Protein AF-A0A7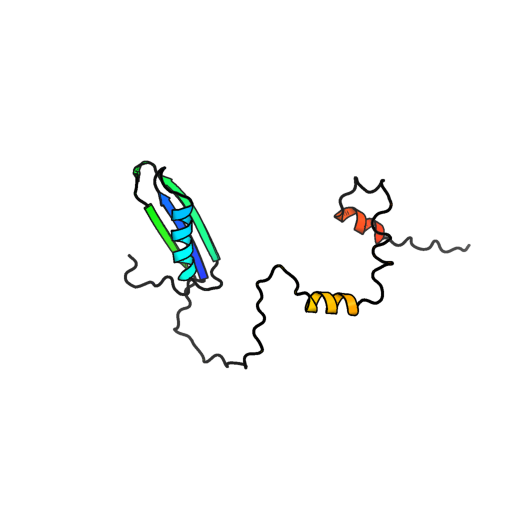C5G729-F1 (afdb_monomer_lite)

Foldseek 3Di:
DPPDDQQAQFQEKEKEKEAEPPDDPVNLVVVVVVSCVRHPVNHHYHYHYHYDNVRHGDMDMDMDTDDHDDPPDPDPDDDDDDDDDDPPDDPDDDPVNVVVVVVPDPDPPVVPVPPDPDPVCPPPDPVVVVVVVPPDPDDDDDDD

Secondary structure (DSSP, 8-state):
--SS--STT-SEEEEEEEE-TT--HHHHHHHHHHHHHTS-TT-EEEEEEEE-GGGTT-EEEEEEEE----STT-----PPP---------SS--HHHHHHHHHT-S--TTTSTTSS--GGGTTS-HHHHHHHHT----------

Sequence (144 aa):
LLEDCRIEGAQRILVNVTGGEDLSLTEFQEVVSIITANADANALIIAGNAMDPSMGDKIQVTVIATGFQTESNQAPRKTEPTEAVRHEDSEFIRYDDWKSMMDKSKKPAEFLSYRNFREDDLDVPTVIRDRKFNEKPSSEKKEA

Structure (mmCIF, N/CA/C/O backbone):
data_AF-A0A7C5G729-F1
#
_entry.id   AF-A0A7C5G729-F1
#
loop_
_atom_site.group_PDB
_atom_site.id
_atom_site.type_symbol
_atom_site.label_atom_id
_atom_site.label_alt_id
_atom_site.label_comp_id
_atom_site.label_asym_id
_atom_site.label_entity_id
_atom_site.label_seq_id
_atom_site.pdbx_PDB_ins_code
_atom_site.Cartn_x
_atom_site.Cartn_y
_atom_site.Cartn_z
_atom_site.occupancy
_atom_site.B_iso_or_equiv
_atom_site.auth_seq_id
_atom_site.auth_comp_id
_atom_site.auth_asym_id
_atom_site.auth_atom_id
_atom_site.pdbx_PDB_model_num
ATOM 1 N N . LEU A 1 1 ? -11.469 9.218 -12.115 1.00 60.09 1 LEU A N 1
ATOM 2 C CA . LEU A 1 1 ? -9.982 9.240 -12.091 1.00 60.09 1 LEU A CA 1
ATOM 3 C C . LEU A 1 1 ? -9.533 7.825 -11.750 1.00 60.09 1 LEU A C 1
ATOM 5 O O . LEU A 1 1 ? -9.910 7.374 -10.681 1.00 60.09 1 LEU A O 1
ATOM 9 N N . LEU A 1 2 ? -8.803 7.164 -12.663 1.00 53.25 2 LEU A N 1
ATOM 10 C CA . LEU A 1 2 ? -8.548 5.705 -12.773 1.00 53.25 2 LEU A CA 1
ATOM 11 C C . LEU A 1 2 ? -9.601 4.894 -13.551 1.00 53.25 2 LEU A C 1
ATOM 13 O O . LEU A 1 2 ? -9.982 3.815 -13.119 1.00 53.25 2 LEU A O 1
ATOM 17 N N . GLU A 1 3 ? -10.059 5.377 -14.707 1.00 49.44 3 GLU A N 1
ATOM 18 C CA . GLU A 1 3 ? -10.885 4.522 -15.581 1.00 49.44 3 GLU A CA 1
ATOM 19 C C . GLU A 1 3 ? -10.034 3.574 -16.450 1.00 49.44 3 GLU A C 1
ATOM 21 O O . GLU A 1 3 ? -10.500 2.481 -16.737 1.00 49.44 3 GLU A O 1
ATOM 26 N N . ASP A 1 4 ? -8.755 3.890 -16.734 1.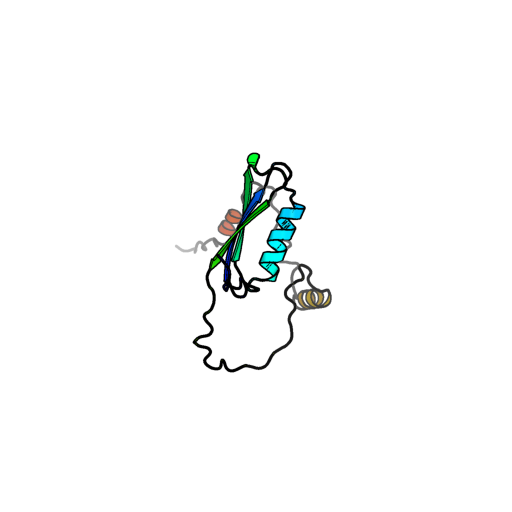00 52.78 4 ASP A N 1
ATOM 27 C CA . ASP A 1 4 ? -7.931 3.067 -17.649 1.00 52.78 4 ASP A CA 1
ATOM 28 C C . ASP A 1 4 ? -6.439 2.885 -17.270 1.00 52.78 4 ASP A C 1
ATOM 30 O O . ASP A 1 4 ? -5.659 2.375 -18.073 1.00 52.78 4 ASP A O 1
ATOM 34 N N . CYS A 1 5 ? -5.994 3.262 -16.062 1.00 55.22 5 CYS A N 1
ATOM 35 C CA . CYS A 1 5 ? -4.600 3.027 -15.640 1.00 55.22 5 CYS A CA 1
ATOM 36 C C . CYS A 1 5 ? -4.511 1.822 -14.698 1.00 55.22 5 CYS A C 1
ATOM 38 O O . CYS A 1 5 ? -4.802 1.933 -13.507 1.00 55.22 5 CYS A O 1
ATOM 40 N N . ARG A 1 6 ? -4.087 0.674 -15.233 1.00 71.19 6 ARG A N 1
ATOM 41 C CA . ARG A 1 6 ? -3.686 -0.494 -14.434 1.00 71.19 6 ARG A CA 1
ATOM 42 C C . ARG A 1 6 ? -2.474 -0.125 -13.572 1.00 71.19 6 ARG A C 1
ATOM 44 O O . ARG A 1 6 ? -1.597 0.593 -14.035 1.00 71.19 6 ARG A O 1
ATOM 51 N N . ILE A 1 7 ? -2.427 -0.605 -12.328 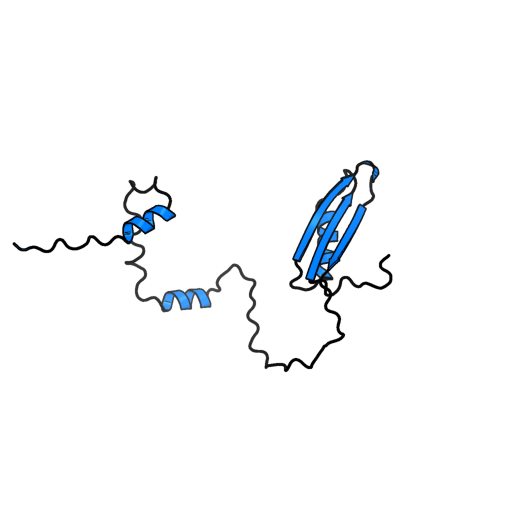1.00 77.62 7 ILE A N 1
ATOM 52 C CA . ILE A 1 7 ? -1.245 -0.478 -11.444 1.00 77.62 7 ILE A CA 1
ATOM 53 C C . ILE A 1 7 ? -0.144 -1.475 -11.867 1.00 77.62 7 ILE A C 1
ATOM 55 O O . ILE A 1 7 ? 1.035 -1.281 -11.565 1.00 77.62 7 ILE A O 1
ATOM 59 N N . GLU A 1 8 ? -0.539 -2.493 -12.632 1.00 82.38 8 GLU A N 1
ATOM 60 C CA . GLU A 1 8 ? 0.316 -3.507 -13.245 1.00 82.38 8 GLU A CA 1
ATOM 61 C C . GLU A 1 8 ? 1.497 -2.863 -13.996 1.00 82.38 8 GLU A C 1
ATOM 63 O O . GLU A 1 8 ? 1.321 -2.000 -14.858 1.00 82.38 8 GLU A O 1
ATOM 68 N N . GLY A 1 9 ? 2.721 -3.274 -13.651 1.00 79.31 9 GLY A N 1
ATOM 69 C CA . GLY A 1 9 ? 3.947 -2.809 -14.308 1.00 79.31 9 GLY A CA 1
ATOM 70 C C . GLY A 1 9 ? 4.505 -1.470 -13.810 1.00 79.31 9 GLY A C 1
ATOM 71 O O . GLY A 1 9 ? 5.480 -0.970 -14.375 1.00 79.31 9 GLY A O 1
ATOM 72 N N . ALA A 1 10 ? 3.940 -0.873 -12.756 1.00 89.06 10 ALA A N 1
ATOM 73 C CA . ALA A 1 10 ? 4.553 0.280 -12.103 1.00 89.06 10 ALA A CA 1
ATOM 74 C C . ALA A 1 10 ? 5.843 -0.127 -11.369 1.00 89.06 10 ALA A C 1
ATOM 76 O O . ALA A 1 10 ? 5.817 -0.937 -10.447 1.00 89.06 10 ALA A O 1
ATOM 77 N N . GLN A 1 11 ? 6.973 0.483 -11.735 1.00 90.69 11 GLN A N 1
ATOM 78 C CA . GLN A 1 11 ? 8.267 0.240 -11.080 1.00 90.69 11 GLN A CA 1
ATOM 79 C C . GLN A 1 11 ? 8.434 0.983 -9.750 1.00 90.69 11 GLN A C 1
ATOM 81 O O . GLN A 1 11 ? 9.304 0.640 -8.952 1.00 90.69 11 GLN A O 1
ATOM 86 N N . ARG A 1 12 ? 7.678 2.062 -9.528 1.00 93.50 12 ARG A N 1
ATOM 87 C CA . ARG A 1 12 ? 7.747 2.860 -8.299 1.00 93.50 12 ARG A CA 1
ATOM 88 C C . ARG A 1 12 ? 6.356 3.292 -7.882 1.00 93.50 12 ARG A C 1
ATOM 90 O O . ARG A 1 12 ? 5.660 3.943 -8.665 1.00 93.50 12 ARG A O 1
ATOM 97 N N . ILE A 1 13 ? 5.986 2.983 -6.648 1.00 94.50 13 ILE A N 1
ATOM 98 C CA . ILE A 1 13 ? 4.667 3.273 -6.095 1.00 94.50 13 ILE A CA 1
ATOM 99 C C . ILE A 1 13 ? 4.831 3.988 -4.753 1.00 94.50 13 ILE A C 1
ATOM 101 O O . ILE A 1 13 ? 5.567 3.533 -3.881 1.00 94.50 13 ILE A O 1
ATOM 105 N N . LEU A 1 14 ? 4.125 5.104 -4.583 1.00 95.81 14 LEU A N 1
ATOM 106 C CA . LEU A 1 14 ? 3.911 5.753 -3.294 1.00 95.81 14 LEU A CA 1
ATOM 107 C C . LEU A 1 14 ? 2.454 5.539 -2.885 1.00 95.81 14 LEU A C 1
ATOM 109 O O . LEU A 1 14 ? 1.537 5.910 -3.618 1.00 95.81 14 LEU A O 1
ATOM 113 N N . VAL A 1 15 ? 2.255 4.944 -1.717 1.00 95.56 15 VAL A N 1
ATOM 114 C CA . VAL A 1 15 ? 0.942 4.672 -1.133 1.00 95.56 15 VAL A CA 1
ATOM 115 C C . VAL A 1 15 ? 0.828 5.452 0.163 1.00 95.56 15 VAL A C 1
ATOM 117 O O . VAL A 1 15 ? 1.712 5.367 1.010 1.00 95.56 15 VAL A O 1
ATOM 120 N N . ASN A 1 16 ? -0.271 6.176 0.336 1.00 96.62 16 ASN A N 1
ATOM 121 C CA . ASN A 1 16 ? -0.648 6.749 1.618 1.00 96.62 16 ASN A CA 1
ATOM 122 C C . ASN A 1 16 ? -2.018 6.220 2.037 1.00 96.62 16 ASN A C 1
ATOM 124 O O . ASN A 1 16 ? -2.995 6.395 1.305 1.00 96.62 16 ASN A O 1
ATOM 128 N N . VAL A 1 17 ? -2.081 5.608 3.215 1.00 96.44 17 VAL A N 1
ATOM 129 C CA . VAL A 1 17 ? -3.321 5.129 3.828 1.00 96.44 17 VAL A CA 1
ATOM 130 C C . VAL A 1 17 ? -3.708 6.091 4.943 1.00 96.44 17 VAL A C 1
ATOM 132 O O . VAL A 1 17 ? -3.007 6.198 5.946 1.00 96.44 17 VAL A O 1
ATOM 135 N N . THR A 1 18 ? -4.816 6.799 4.765 1.00 96.44 18 THR A N 1
ATOM 136 C CA . THR A 1 18 ? -5.395 7.665 5.793 1.00 96.44 18 THR A CA 1
ATOM 137 C C . THR A 1 18 ? -6.606 6.974 6.403 1.00 96.44 18 THR A C 1
ATOM 139 O O . THR A 1 18 ? -7.456 6.469 5.670 1.00 96.44 18 THR A O 1
ATOM 142 N N . GLY A 1 19 ? -6.706 6.962 7.726 1.00 95.50 19 GLY A N 1
ATOM 143 C CA . GLY A 1 19 ? -7.882 6.457 8.431 1.00 95.50 19 GLY A CA 1
ATOM 144 C C . GLY A 1 19 ? -8.128 7.201 9.737 1.00 95.50 19 GLY A C 1
ATOM 145 O O . GLY A 1 19 ? -7.336 8.063 10.125 1.00 95.50 19 GLY A O 1
ATOM 146 N N . GLY A 1 20 ? -9.241 6.877 10.395 1.00 94.69 20 GLY A N 1
ATOM 147 C CA . GLY A 1 20 ? -9.551 7.363 11.738 1.00 94.69 20 GLY A CA 1
ATOM 148 C C . GLY A 1 20 ? -8.656 6.756 12.822 1.00 94.69 20 GLY A C 1
ATOM 149 O O . GLY A 1 20 ? -7.692 6.043 12.539 1.00 94.69 20 GLY A O 1
ATOM 150 N N . GLU A 1 21 ? -8.995 7.022 14.084 1.00 92.81 21 GLU A N 1
ATOM 151 C CA . GLU A 1 21 ? -8.285 6.457 15.247 1.00 92.81 21 GLU A CA 1
ATOM 152 C C . GLU A 1 21 ? -8.379 4.924 15.312 1.00 92.81 21 GLU A C 1
ATOM 154 O O . GLU A 1 21 ? -7.518 4.275 15.904 1.00 92.81 21 GLU A O 1
ATOM 159 N N . ASP A 1 22 ? -9.383 4.355 14.645 1.00 92.50 22 ASP A N 1
ATOM 160 C CA . ASP A 1 22 ? -9.655 2.922 14.604 1.00 92.50 22 ASP A CA 1
ATOM 161 C C . ASP A 1 22 ? -8.867 2.173 13.509 1.00 92.50 22 ASP A C 1
ATOM 163 O O . ASP A 1 22 ? -8.979 0.952 13.413 1.00 92.50 22 ASP A O 1
ATOM 167 N N . LEU A 1 23 ? -8.046 2.864 12.698 1.00 93.12 23 LEU A N 1
ATOM 168 C CA . LEU A 1 23 ? -7.245 2.224 11.647 1.00 93.12 23 LEU A CA 1
ATOM 169 C C . LEU A 1 23 ? -6.214 1.262 12.252 1.00 93.12 23 LEU A C 1
ATOM 171 O O . LEU A 1 23 ? -5.224 1.670 12.868 1.00 93.12 23 LEU A O 1
ATOM 175 N N . SER A 1 24 ? -6.406 -0.031 12.010 1.00 93.88 24 SER A N 1
ATOM 176 C CA . SER A 1 24 ? -5.529 -1.075 12.524 1.00 93.88 24 SER A CA 1
ATOM 177 C C . SER A 1 24 ? -4.320 -1.334 11.619 1.00 93.88 24 SER A C 1
ATOM 179 O O . SER A 1 24 ? -4.334 -1.123 10.403 1.00 93.88 24 SER A O 1
ATOM 181 N N . LEU A 1 25 ? -3.253 -1.879 12.214 1.00 94.00 25 LEU A N 1
ATOM 182 C CA . LEU A 1 25 ? -2.079 -2.325 11.458 1.00 94.00 25 LEU A CA 1
ATOM 183 C C . LEU A 1 25 ? -2.432 -3.437 10.457 1.00 94.00 25 LEU A C 1
ATOM 185 O O . LEU A 1 25 ? -1.838 -3.496 9.384 1.00 94.00 25 LEU A O 1
ATOM 189 N N . THR A 1 26 ? -3.390 -4.299 10.797 1.00 95.19 26 THR A N 1
ATOM 190 C CA . THR A 1 26 ? -3.829 -5.401 9.934 1.00 95.19 26 THR A CA 1
ATOM 191 C C . THR A 1 26 ? -4.465 -4.874 8.650 1.00 95.19 26 THR A C 1
ATOM 193 O O . THR A 1 26 ? -4.091 -5.311 7.566 1.00 95.19 26 THR A O 1
ATOM 196 N N . GLU A 1 27 ? -5.361 -3.891 8.751 1.00 92.75 27 GLU A N 1
ATOM 197 C CA . GLU A 1 27 ? -5.996 -3.265 7.581 1.00 92.75 27 GLU A CA 1
A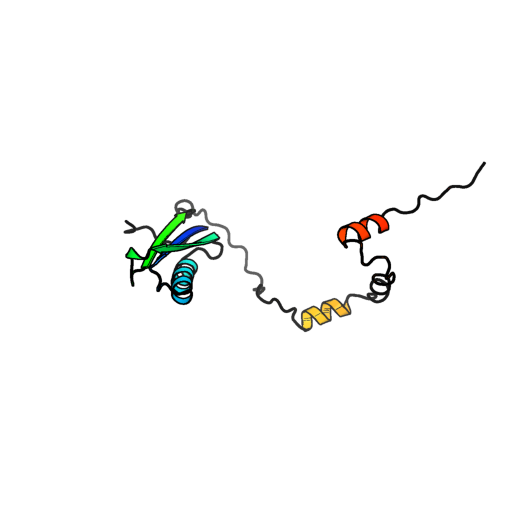TOM 198 C C . GLU A 1 27 ? -4.968 -2.526 6.722 1.00 92.75 27 GLU A C 1
ATOM 200 O O . GLU A 1 27 ? -4.966 -2.642 5.496 1.00 92.75 27 GLU A O 1
ATOM 205 N N . PHE A 1 28 ? -4.034 -1.814 7.359 1.00 95.19 28 PHE A N 1
ATOM 206 C CA . PHE A 1 28 ? -2.921 -1.185 6.654 1.00 95.19 28 PHE A CA 1
ATOM 207 C C . PHE A 1 28 ? -2.091 -2.212 5.864 1.00 95.19 28 PHE A C 1
ATOM 209 O O . PHE A 1 28 ? -1.784 -1.995 4.690 1.00 95.19 28 PHE A O 1
ATOM 216 N N . GLN A 1 29 ? -1.750 -3.344 6.486 1.00 95.44 29 GLN A N 1
ATOM 217 C CA . GLN A 1 29 ? -0.997 -4.424 5.846 1.00 95.44 29 GLN A CA 1
ATOM 218 C C . GLN A 1 29 ? -1.768 -5.065 4.690 1.00 95.44 29 GLN A C 1
ATOM 220 O O . GLN A 1 29 ? -1.163 -5.369 3.663 1.00 95.44 29 GLN A O 1
ATOM 225 N N . GLU A 1 30 ? -3.083 -5.235 4.820 1.00 94.81 30 GLU A N 1
ATOM 226 C CA . GLU A 1 30 ? -3.933 -5.777 3.760 1.00 94.81 30 GLU A CA 1
ATOM 227 C C . GLU A 1 30 ? -3.921 -4.872 2.521 1.00 94.81 30 GLU A C 1
ATOM 229 O O . GLU A 1 30 ? -3.647 -5.341 1.415 1.00 94.81 30 GLU A O 1
ATOM 234 N N . VAL A 1 31 ? -4.098 -3.559 2.705 1.00 93.75 31 VAL A N 1
ATOM 235 C CA . VAL A 1 31 ? -4.031 -2.577 1.609 1.00 93.75 31 VAL A CA 1
ATOM 236 C C . VAL A 1 31 ? -2.671 -2.621 0.909 1.00 93.75 31 VAL A C 1
ATOM 238 O O . VAL A 1 31 ? -2.601 -2.682 -0.321 1.00 93.75 31 VAL A O 1
ATOM 241 N N . VAL A 1 32 ? -1.578 -2.619 1.677 1.00 94.00 32 VAL A N 1
ATOM 242 C CA . VAL A 1 32 ? -0.218 -2.673 1.120 1.00 94.00 32 VAL A CA 1
ATOM 243 C C . VAL A 1 32 ? 0.026 -3.991 0.382 1.00 94.00 32 VAL A C 1
ATOM 245 O O . VAL A 1 32 ? 0.621 -3.983 -0.698 1.00 94.00 32 VAL A O 1
ATOM 248 N N . SER A 1 33 ? -0.459 -5.113 0.915 1.00 93.50 33 SER A N 1
ATOM 249 C CA . SER A 1 33 ? -0.315 -6.434 0.299 1.00 93.50 33 SER A CA 1
ATOM 250 C C . SER A 1 33 ? -1.034 -6.508 -1.047 1.00 93.50 33 SER A C 1
ATOM 252 O O . SER A 1 33 ? -0.440 -6.947 -2.032 1.00 93.50 33 SER A O 1
ATOM 254 N N . ILE A 1 34 ? -2.262 -5.988 -1.127 1.00 92.00 34 ILE A N 1
ATOM 255 C CA . ILE A 1 34 ? -3.035 -5.928 -2.373 1.00 92.00 34 ILE A CA 1
ATOM 256 C C . ILE A 1 34 ? -2.294 -5.103 -3.429 1.00 92.00 34 ILE A C 1
ATOM 258 O O . ILE A 1 34 ? -2.160 -5.544 -4.570 1.00 92.00 34 ILE A O 1
ATOM 262 N N . ILE A 1 35 ? -1.780 -3.924 -3.071 1.00 91.38 35 ILE A N 1
ATOM 263 C CA . ILE A 1 35 ? -1.046 -3.069 -4.017 1.00 91.38 35 ILE A CA 1
ATOM 264 C C . ILE A 1 35 ? 0.237 -3.761 -4.489 1.00 91.38 35 ILE A C 1
ATOM 266 O O . ILE A 1 35 ? 0.528 -3.756 -5.682 1.00 91.38 35 ILE A O 1
ATOM 270 N N . THR A 1 36 ? 0.963 -4.401 -3.572 1.00 91.06 36 THR A N 1
ATOM 271 C CA . THR A 1 36 ? 2.200 -5.132 -3.882 1.00 91.06 36 THR A CA 1
ATOM 272 C C . THR A 1 36 ? 1.943 -6.301 -4.829 1.00 91.06 36 THR A C 1
ATOM 274 O O . THR A 1 36 ? 2.690 -6.482 -5.783 1.00 91.06 36 THR A O 1
ATOM 277 N N . ALA A 1 37 ? 0.857 -7.053 -4.629 1.00 90.19 37 ALA A N 1
ATOM 278 C CA . ALA A 1 37 ? 0.502 -8.186 -5.484 1.00 90.19 37 ALA A CA 1
ATOM 279 C C . ALA A 1 37 ? 0.167 -7.781 -6.931 1.00 90.19 37 ALA A C 1
ATOM 281 O O . ALA A 1 37 ? 0.270 -8.605 -7.835 1.00 90.19 37 ALA A O 1
ATOM 282 N N . ASN A 1 38 ? -0.237 -6.526 -7.147 1.00 87.88 38 ASN A N 1
ATOM 283 C CA . ASN A 1 38 ? -0.568 -5.980 -8.464 1.00 87.88 38 ASN A CA 1
ATOM 284 C C . ASN A 1 38 ? 0.577 -5.154 -9.082 1.00 87.88 38 ASN A C 1
ATOM 286 O O . ASN A 1 38 ? 0.437 -4.673 -10.204 1.00 87.88 38 ASN A O 1
ATOM 290 N N . ALA A 1 39 ? 1.683 -4.946 -8.364 1.00 88.88 39 ALA A N 1
ATOM 291 C CA . ALA A 1 39 ? 2.843 -4.199 -8.840 1.00 88.88 39 ALA A CA 1
ATOM 292 C C . ALA A 1 39 ? 3.830 -5.098 -9.613 1.00 88.88 39 ALA A C 1
ATOM 294 O O . ALA A 1 39 ? 3.669 -6.315 -9.684 1.00 88.88 39 ALA A O 1
ATOM 295 N N . ASP A 1 40 ? 4.872 -4.499 -10.200 1.00 89.31 40 ASP A N 1
ATOM 296 C CA . ASP A 1 40 ? 6.010 -5.269 -10.723 1.00 89.31 40 ASP A CA 1
ATOM 297 C C . ASP A 1 40 ? 6.748 -5.994 -9.580 1.00 89.31 40 ASP A C 1
ATOM 299 O O . ASP A 1 40 ? 6.872 -5.457 -8.478 1.00 89.31 40 ASP A O 1
ATOM 303 N N . ALA A 1 41 ? 7.285 -7.191 -9.841 1.00 87.62 41 ALA A N 1
ATOM 304 C CA . ALA A 1 41 ? 7.997 -7.988 -8.835 1.00 87.62 41 ALA A CA 1
ATOM 305 C C . ALA A 1 41 ? 9.214 -7.264 -8.224 1.00 87.62 41 ALA A C 1
ATOM 307 O O . ALA A 1 41 ? 9.611 -7.565 -7.103 1.00 87.62 41 ALA A O 1
ATOM 308 N N . ASN A 1 42 ? 9.795 -6.302 -8.948 1.00 88.62 42 ASN A N 1
ATOM 309 C CA . ASN A 1 42 ? 10.913 -5.476 -8.495 1.00 88.62 42 ASN A CA 1
ATOM 310 C C . ASN A 1 42 ? 10.494 -4.017 -8.250 1.00 88.62 42 ASN A C 1
ATOM 312 O O . ASN A 1 42 ? 11.337 -3.114 -8.287 1.00 88.62 42 ASN A O 1
ATOM 316 N N . ALA A 1 43 ? 9.201 -3.753 -8.045 1.00 91.00 43 ALA A N 1
ATOM 317 C CA . ALA A 1 43 ? 8.715 -2.410 -7.779 1.00 91.00 43 ALA A CA 1
ATOM 318 C C . ALA A 1 43 ? 9.219 -1.891 -6.424 1.00 91.00 43 ALA A C 1
ATOM 320 O O . ALA A 1 43 ? 9.135 -2.564 -5.398 1.00 91.00 43 ALA A O 1
ATOM 321 N N . LEU A 1 44 ? 9.679 -0.640 -6.399 1.00 93.19 44 LEU A N 1
ATOM 322 C CA . LEU A 1 44 ? 9.934 0.076 -5.154 1.00 93.19 44 LEU A CA 1
ATOM 323 C C . LEU A 1 44 ? 8.618 0.651 -4.632 1.00 93.19 44 LEU A C 1
ATOM 325 O O . LEU A 1 44 ? 8.059 1.571 -5.233 1.00 93.19 44 LEU A O 1
ATOM 329 N N . ILE A 1 45 ? 8.157 0.143 -3.493 1.00 94.19 45 ILE A N 1
ATOM 330 C CA . ILE A 1 45 ? 6.917 0.584 -2.855 1.00 94.19 45 ILE A CA 1
ATOM 331 C C . ILE A 1 45 ? 7.255 1.339 -1.570 1.00 94.19 45 ILE A C 1
ATOM 333 O O . ILE A 1 45 ? 7.917 0.813 -0.679 1.00 94.19 45 ILE A O 1
ATOM 337 N N . ILE A 1 46 ? 6.786 2.581 -1.475 1.00 96.06 46 ILE A N 1
ATOM 338 C CA . ILE A 1 46 ? 6.872 3.406 -0.270 1.00 96.06 46 ILE A CA 1
ATOM 339 C C . ILE A 1 46 ? 5.464 3.505 0.309 1.00 96.06 46 ILE A C 1
ATOM 341 O O . ILE A 1 46 ? 4.581 4.086 -0.320 1.00 96.06 46 ILE A O 1
ATOM 345 N N . ALA A 1 47 ? 5.256 2.937 1.494 1.00 96.00 47 ALA A N 1
ATOM 346 C CA . ALA A 1 47 ? 3.975 2.969 2.190 1.00 96.00 47 ALA A CA 1
ATOM 347 C C . ALA A 1 47 ? 4.029 3.948 3.371 1.00 96.00 47 ALA A C 1
ATOM 349 O O . ALA A 1 47 ? 4.887 3.833 4.246 1.00 96.00 47 ALA A O 1
ATOM 350 N N . GLY A 1 48 ? 3.108 4.906 3.384 1.00 95.38 48 GLY A N 1
ATOM 351 C CA . GLY A 1 48 ? 2.880 5.854 4.468 1.00 95.38 48 GLY A CA 1
ATOM 352 C C . GLY A 1 48 ? 1.487 5.686 5.064 1.00 95.38 48 GLY A C 1
ATOM 353 O O . GLY A 1 48 ? 0.567 5.200 4.400 1.00 95.38 48 GLY A O 1
ATOM 354 N N . ASN A 1 49 ? 1.337 6.102 6.317 1.00 95.31 49 ASN A N 1
ATOM 355 C CA . ASN A 1 49 ? 0.042 6.220 6.968 1.00 95.31 49 ASN A CA 1
ATOM 356 C C . ASN A 1 49 ? -0.176 7.646 7.483 1.00 95.31 49 ASN A C 1
ATOM 358 O O . ASN A 1 49 ? 0.777 8.382 7.750 1.00 95.31 49 ASN A O 1
ATOM 362 N N . ALA A 1 50 ? -1.442 8.024 7.605 1.00 95.00 50 ALA A N 1
ATOM 363 C CA . ALA A 1 50 ? -1.874 9.263 8.225 1.00 95.00 50 ALA A CA 1
ATOM 364 C C . ALA A 1 50 ? -3.130 9.002 9.066 1.00 95.00 50 ALA A C 1
ATOM 366 O O . ALA A 1 50 ? -3.949 8.150 8.725 1.00 95.00 50 ALA A O 1
ATOM 367 N N . MET A 1 51 ? -3.284 9.748 10.157 1.00 93.88 51 MET A N 1
ATOM 368 C CA . MET A 1 51 ? -4.462 9.674 11.020 1.00 93.88 51 MET A CA 1
ATOM 369 C C . MET A 1 51 ? -5.284 10.948 10.868 1.00 93.88 51 MET A C 1
ATOM 371 O O . MET A 1 51 ? -4.762 12.050 11.038 1.00 93.88 51 MET A O 1
ATOM 375 N N . ASP A 1 52 ? -6.566 10.787 10.562 1.00 95.19 52 ASP A N 1
ATOM 376 C CA . ASP A 1 52 ? -7.549 11.862 10.507 1.00 95.19 52 ASP A CA 1
ATOM 377 C C . ASP A 1 52 ? -8.790 11.461 11.325 1.00 95.19 52 ASP A C 1
ATOM 379 O O . ASP A 1 52 ? -9.628 10.693 10.843 1.00 95.19 52 ASP A O 1
ATOM 383 N N . PRO A 1 53 ? -8.956 11.996 12.553 1.00 93.06 53 PRO A N 1
ATOM 384 C CA . PRO A 1 53 ? -10.096 11.684 13.416 1.00 93.06 53 PRO A CA 1
ATOM 385 C C . PRO A 1 53 ? -11.462 11.996 12.788 1.00 93.06 53 PRO A C 1
ATOM 387 O O . PRO A 1 53 ? -12.474 11.435 13.203 1.00 93.06 53 PRO A O 1
ATOM 390 N N . SER A 1 54 ? -11.526 12.876 11.780 1.00 95.06 54 SER A N 1
ATOM 391 C CA . SER A 1 54 ? -12.782 13.213 11.099 1.00 95.06 54 SER A CA 1
ATOM 392 C C . SER A 1 54 ? -13.293 12.101 10.177 1.00 95.06 54 SER A C 1
ATOM 394 O O . SER A 1 54 ? -14.458 12.122 9.768 1.00 95.06 54 SER A O 1
ATOM 396 N N . MET A 1 55 ? -12.449 11.113 9.867 1.00 91.75 55 MET A N 1
ATOM 397 C CA . MET A 1 55 ? -12.801 9.991 9.004 1.00 91.75 55 MET A CA 1
ATOM 398 C C . MET A 1 55 ? -13.670 8.936 9.695 1.00 91.75 55 MET A C 1
ATOM 400 O O . MET A 1 55 ? -14.420 8.248 8.996 1.00 91.75 55 MET A O 1
ATOM 404 N N . GLY A 1 56 ? -13.620 8.825 11.028 1.00 90.31 56 GLY A N 1
ATOM 405 C CA . GLY A 1 56 ? -14.260 7.727 11.764 1.00 90.31 56 GLY A CA 1
ATOM 406 C C . GLY A 1 56 ? -13.849 6.368 11.185 1.00 90.31 56 GLY A C 1
ATOM 407 O O . GLY A 1 56 ? -12.673 6.151 10.908 1.00 90.31 56 GLY A O 1
ATOM 408 N N . ASP A 1 57 ? -14.831 5.518 10.877 1.00 89.88 57 ASP A N 1
ATOM 409 C CA . ASP A 1 57 ? -14.630 4.171 10.307 1.00 89.88 57 ASP A CA 1
ATOM 410 C C . ASP A 1 57 ? -14.220 4.151 8.816 1.00 89.88 57 ASP A C 1
ATOM 412 O O . ASP A 1 57 ? -14.299 3.118 8.147 1.00 89.88 57 ASP A O 1
ATOM 416 N N . LYS A 1 58 ? -13.861 5.295 8.222 1.00 92.00 58 LYS A N 1
ATOM 417 C CA . LYS A 1 58 ? -13.504 5.379 6.798 1.00 92.00 58 LYS A CA 1
ATOM 418 C C . LYS A 1 58 ? -12.001 5.303 6.595 1.00 92.00 58 LYS A C 1
ATOM 420 O O . LYS A 1 58 ? -11.223 5.909 7.325 1.00 92.00 58 LYS A O 1
ATOM 425 N N . ILE A 1 59 ? -11.621 4.654 5.499 1.00 93.31 59 ILE A N 1
ATOM 426 C CA . ILE A 1 59 ? -10.240 4.568 5.030 1.00 93.31 59 ILE A CA 1
ATOM 427 C C . ILE A 1 59 ? -10.148 5.224 3.652 1.00 93.31 59 ILE A C 1
ATOM 429 O O . ILE A 1 59 ? -10.982 4.995 2.774 1.00 93.31 59 ILE A O 1
ATOM 433 N N . GLN A 1 60 ? -9.127 6.051 3.457 1.00 94.50 60 GLN A N 1
ATOM 434 C CA . GLN A 1 60 ? -8.79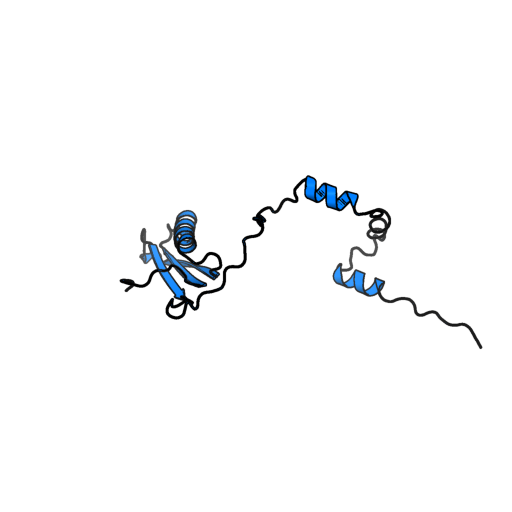1 6.688 2.194 1.00 94.50 60 GLN A CA 1
ATOM 435 C C . GLN A 1 60 ? -7.404 6.225 1.776 1.00 94.50 60 GLN A C 1
ATOM 437 O O . GLN A 1 60 ? -6.423 6.421 2.488 1.00 94.50 60 GLN A O 1
ATOM 442 N N . VAL A 1 61 ? -7.320 5.646 0.584 1.00 94.75 61 VAL A N 1
ATOM 443 C CA . VAL A 1 61 ? -6.059 5.180 0.015 1.00 94.75 61 VAL A CA 1
ATOM 444 C C . VAL A 1 61 ? -5.700 6.073 -1.162 1.00 94.75 61 VAL A C 1
ATOM 446 O O . VAL A 1 61 ? -6.454 6.182 -2.129 1.00 94.75 61 VAL A O 1
ATOM 449 N N . THR A 1 62 ? -4.537 6.708 -1.082 1.00 94.31 62 THR A N 1
ATOM 450 C CA . THR A 1 62 ? -3.962 7.498 -2.170 1.00 94.31 62 THR A CA 1
ATOM 451 C C . THR A 1 62 ? -2.793 6.727 -2.760 1.00 94.31 62 THR A C 1
ATOM 453 O O . THR A 1 62 ? -1.830 6.431 -2.054 1.00 94.31 62 THR A O 1
ATOM 456 N N . VAL A 1 63 ? -2.865 6.418 -4.055 1.00 92.69 63 VAL A N 1
ATOM 457 C CA . VAL A 1 63 ? -1.822 5.683 -4.781 1.00 92.69 63 VAL A CA 1
ATOM 458 C C . VAL A 1 63 ? -1.254 6.564 -5.885 1.00 92.69 63 VAL A C 1
ATOM 460 O O . VAL A 1 63 ? -1.988 7.078 -6.728 1.00 92.69 63 VAL A O 1
ATOM 463 N N . ILE A 1 64 ? 0.066 6.716 -5.894 1.00 92.50 64 ILE A N 1
ATOM 464 C CA . ILE A 1 64 ? 0.825 7.389 -6.945 1.00 92.50 64 ILE A CA 1
ATOM 465 C C . ILE A 1 64 ? 1.762 6.348 -7.551 1.00 92.50 64 ILE A C 1
ATOM 467 O O . ILE A 1 64 ? 2.754 5.961 -6.938 1.00 92.50 64 ILE A O 1
ATOM 471 N N . ALA A 1 65 ? 1.441 5.891 -8.758 1.00 91.06 65 ALA A N 1
ATOM 472 C CA . ALA A 1 65 ? 2.214 4.889 -9.482 1.00 91.06 65 ALA A CA 1
ATOM 473 C C . ALA A 1 65 ? 2.974 5.538 -10.647 1.00 91.06 65 ALA A C 1
ATOM 475 O O . ALA A 1 65 ? 2.421 6.343 -11.398 1.00 91.06 65 ALA A O 1
ATOM 476 N N . THR A 1 66 ? 4.258 5.208 -10.791 1.00 90.44 66 THR A N 1
ATOM 477 C CA . THR A 1 66 ? 5.131 5.735 -11.847 1.00 90.44 66 THR A CA 1
ATOM 478 C C . THR A 1 66 ? 6.042 4.646 -12.413 1.00 90.44 66 THR A C 1
ATOM 480 O O . THR A 1 66 ? 6.259 3.602 -11.798 1.00 90.44 66 THR A O 1
ATOM 483 N N . GLY A 1 67 ? 6.625 4.911 -13.586 1.00 87.12 67 GLY A N 1
ATOM 484 C CA . GLY A 1 67 ? 7.561 3.984 -14.226 1.00 87.12 67 GLY A CA 1
ATOM 485 C C . GLY A 1 67 ? 6.890 2.839 -14.982 1.00 87.12 67 GLY A C 1
ATOM 486 O O . GLY A 1 67 ? 7.481 1.772 -15.080 1.00 87.12 67 GLY A O 1
ATOM 487 N N . PHE A 1 68 ? 5.684 3.056 -15.511 1.00 85.56 68 PHE A N 1
ATOM 488 C CA . PHE A 1 68 ? 5.045 2.123 -16.437 1.00 85.56 68 PHE A CA 1
ATOM 489 C C . PHE A 1 68 ? 5.886 1.976 -17.709 1.00 85.56 68 PHE A C 1
ATOM 491 O O . PHE A 1 68 ? 6.272 2.975 -18.324 1.00 85.56 68 PHE A O 1
ATOM 498 N N . GLN A 1 69 ? 6.169 0.739 -18.113 1.00 72.75 69 GLN A N 1
ATOM 499 C CA . GLN A 1 69 ? 6.768 0.469 -19.417 1.00 72.75 69 GLN A CA 1
ATOM 500 C C . GLN A 1 69 ? 5.674 0.549 -20.480 1.00 72.75 69 GLN A C 1
ATOM 502 O O . GLN A 1 69 ? 4.777 -0.286 -20.527 1.00 72.75 69 GLN A O 1
ATOM 507 N N . THR A 1 70 ? 5.734 1.562 -21.343 1.00 66.12 70 THR A N 1
ATOM 508 C CA . THR A 1 70 ? 4.865 1.617 -22.519 1.00 66.12 70 THR A CA 1
ATOM 509 C C . THR A 1 70 ? 5.263 0.483 -23.460 1.00 66.12 70 THR A C 1
ATOM 511 O O . THR A 1 70 ? 6.364 0.491 -24.010 1.00 66.12 70 THR A O 1
ATOM 514 N N . GLU A 1 71 ? 4.367 -0.473 -23.695 1.00 59.66 71 GLU A N 1
ATOM 515 C CA . GLU A 1 71 ? 4.578 -1.614 -24.601 1.00 59.66 71 GLU A CA 1
ATOM 516 C C . GLU A 1 71 ? 4.714 -1.226 -26.092 1.00 59.66 71 GLU A C 1
ATOM 518 O O . GLU A 1 71 ? 4.613 -2.069 -26.977 1.00 59.66 71 GLU A O 1
ATOM 523 N N . SER A 1 72 ? 4.983 0.040 -26.422 1.00 54.19 72 SER A N 1
ATOM 524 C CA . SER A 1 72 ? 5.131 0.511 -27.802 1.00 54.19 72 SER A CA 1
ATOM 525 C C . SER A 1 72 ? 6.517 0.257 -28.404 1.00 54.19 72 SER A C 1
ATOM 527 O O . SER A 1 72 ? 6.821 0.801 -29.462 1.00 54.19 72 SER A O 1
ATOM 529 N N . ASN A 1 73 ? 7.388 -0.525 -27.755 1.00 51.81 73 ASN A N 1
ATOM 530 C CA . ASN A 1 73 ? 8.688 -0.868 -28.334 1.00 51.81 73 ASN A CA 1
ATOM 531 C C . ASN A 1 73 ? 9.220 -2.235 -27.873 1.00 51.81 73 ASN A C 1
ATOM 533 O O . ASN A 1 73 ? 10.339 -2.350 -27.375 1.00 51.81 73 ASN A O 1
ATOM 537 N N . GLN A 1 74 ? 8.424 -3.293 -28.036 1.00 49.09 74 GLN A N 1
ATOM 538 C CA . GLN A 1 74 ? 8.952 -4.655 -27.955 1.00 49.09 74 GLN A CA 1
ATOM 539 C C . GLN A 1 74 ? 9.593 -5.036 -29.298 1.00 49.09 74 GLN A C 1
ATOM 541 O O . GLN A 1 74 ? 8.975 -5.657 -30.160 1.00 49.09 74 GLN A O 1
ATOM 546 N N . ALA A 1 75 ? 10.863 -4.667 -29.486 1.00 55.16 75 ALA A N 1
ATOM 547 C CA . ALA A 1 75 ? 11.730 -5.438 -30.372 1.00 55.16 75 ALA A CA 1
ATOM 548 C C . ALA A 1 75 ? 11.890 -6.850 -29.768 1.00 55.16 75 ALA A C 1
ATOM 550 O O . ALA A 1 75 ? 12.008 -6.965 -28.545 1.00 55.16 75 ALA A O 1
ATOM 551 N N . PRO A 1 76 ? 11.896 -7.930 -30.571 1.00 48.88 76 PRO A N 1
ATOM 552 C CA . PRO A 1 76 ? 11.939 -9.288 -30.045 1.00 48.88 76 PRO A CA 1
ATOM 553 C C . PRO A 1 76 ? 13.258 -9.512 -29.301 1.00 48.88 76 PRO A C 1
ATOM 555 O O . PRO A 1 76 ? 14.327 -9.642 -29.903 1.00 48.88 76 PRO A O 1
ATOM 558 N N . ARG A 1 77 ? 13.189 -9.547 -27.968 1.00 55.38 77 ARG A N 1
ATOM 559 C CA . ARG A 1 77 ? 14.318 -9.919 -27.119 1.00 55.38 77 ARG A CA 1
ATOM 560 C C . ARG A 1 77 ? 14.535 -11.419 -27.283 1.00 55.38 77 ARG A C 1
ATOM 562 O O . ARG A 1 77 ? 13.718 -12.229 -26.860 1.00 55.38 77 ARG A O 1
ATOM 569 N N . LYS A 1 78 ? 15.636 -11.767 -27.946 1.00 45.84 78 LYS A N 1
ATOM 570 C CA . LYS A 1 78 ? 16.128 -13.133 -28.136 1.00 45.84 78 LYS A CA 1
ATOM 571 C C . LYS A 1 78 ? 16.177 -13.847 -26.778 1.00 45.84 78 LYS A C 1
ATOM 573 O O . LYS A 1 78 ? 16.944 -13.457 -25.903 1.00 45.84 78 LYS A O 1
ATOM 578 N N . THR A 1 79 ? 15.327 -14.851 -26.600 1.00 45.66 79 THR A N 1
ATOM 579 C CA . THR A 1 79 ? 15.336 -15.754 -25.448 1.00 45.66 79 THR A CA 1
ATOM 580 C C . THR A 1 79 ? 16.592 -16.616 -25.508 1.00 45.66 79 THR A C 1
ATOM 582 O O . THR A 1 79 ? 16.752 -17.394 -26.451 1.00 45.66 79 THR A O 1
ATOM 585 N N . GLU A 1 80 ? 17.480 -16.478 -24.527 1.00 50.62 80 GLU A N 1
ATOM 586 C CA . GLU A 1 80 ? 18.493 -17.498 -24.253 1.00 50.62 80 GLU A CA 1
ATOM 587 C C . GLU A 1 80 ? 17.911 -18.578 -23.324 1.00 50.62 80 GLU A C 1
ATOM 589 O O . GLU A 1 80 ? 16.992 -18.281 -22.553 1.00 50.62 80 GLU A O 1
ATOM 594 N N . PRO A 1 81 ? 18.371 -19.838 -23.427 1.00 46.38 81 PRO A N 1
ATOM 595 C CA . PRO A 1 81 ? 17.748 -20.971 -22.754 1.00 46.38 81 PRO A CA 1
ATOM 596 C C . PRO A 1 81 ? 17.890 -20.895 -21.234 1.00 46.38 81 PRO A C 1
ATOM 598 O O . PRO A 1 81 ? 18.951 -20.597 -20.695 1.00 46.38 81 PRO A O 1
ATOM 601 N N . THR A 1 82 ? 16.794 -21.223 -20.561 1.00 46.41 82 THR A N 1
ATOM 602 C CA . THR A 1 82 ? 16.632 -21.343 -19.115 1.00 46.41 82 THR A CA 1
ATOM 603 C C . THR A 1 82 ? 17.599 -22.379 -18.525 1.00 46.41 82 THR A C 1
ATOM 605 O O . THR A 1 82 ? 17.392 -23.582 -18.682 1.00 46.41 82 THR A O 1
ATOM 608 N N . GLU A 1 83 ? 18.631 -21.930 -17.808 1.00 48.88 83 GLU A N 1
ATOM 609 C CA . GLU A 1 83 ? 19.369 -22.769 -16.860 1.00 48.88 83 GLU A CA 1
ATOM 610 C C . GLU A 1 83 ? 18.713 -22.703 -15.471 1.00 48.88 83 GLU A C 1
ATOM 612 O O . GLU A 1 83 ? 18.413 -21.631 -14.954 1.00 48.88 83 GLU A O 1
ATOM 617 N N . ALA A 1 84 ? 18.476 -23.898 -14.925 1.00 44.50 84 ALA A N 1
ATOM 618 C CA . ALA A 1 84 ? 18.091 -24.283 -13.568 1.00 44.50 84 ALA A CA 1
ATOM 619 C C . ALA A 1 84 ? 17.768 -23.172 -12.545 1.00 44.50 84 ALA A C 1
ATOM 621 O O . ALA A 1 84 ? 18.633 -22.428 -12.084 1.00 44.50 84 ALA A O 1
ATOM 622 N N . VAL A 1 85 ? 16.513 -23.204 -12.090 1.00 49.34 85 VAL A N 1
ATOM 623 C CA . VAL A 1 85 ? 15.975 -22.513 -10.913 1.00 49.34 85 VAL A CA 1
ATOM 624 C C . VAL A 1 85 ? 16.927 -22.654 -9.716 1.00 49.34 85 VAL A C 1
ATOM 626 O O . VAL A 1 85 ? 17.017 -23.712 -9.091 1.00 49.34 85 VAL A O 1
ATOM 629 N N . ARG A 1 86 ? 17.632 -21.570 -9.383 1.00 49.41 86 ARG A N 1
ATOM 630 C CA . ARG A 1 86 ? 18.228 -21.353 -8.062 1.00 49.41 86 ARG A CA 1
ATOM 631 C C . ARG A 1 86 ? 17.191 -20.594 -7.241 1.00 49.41 86 ARG A C 1
ATOM 633 O O . ARG A 1 86 ? 16.883 -19.453 -7.555 1.00 49.41 86 ARG A O 1
ATOM 640 N N . HIS A 1 87 ? 16.616 -21.246 -6.236 1.00 52.12 87 HIS A N 1
ATOM 641 C CA . HIS A 1 87 ? 15.779 -20.562 -5.254 1.00 52.12 87 HIS A CA 1
ATOM 642 C C . HIS A 1 87 ? 16.680 -19.719 -4.342 1.00 52.12 87 HIS A C 1
ATOM 644 O O . HIS A 1 87 ? 17.319 -20.252 -3.436 1.00 52.12 87 HIS A O 1
ATOM 650 N N . GLU A 1 88 ? 16.747 -18.419 -4.613 1.00 55.16 88 GLU A N 1
ATOM 651 C CA . GLU A 1 88 ? 17.239 -17.389 -3.699 1.00 55.16 88 GLU A CA 1
ATOM 652 C C . GLU A 1 88 ? 16.094 -17.025 -2.751 1.00 55.16 88 GLU A C 1
ATOM 654 O O . GLU A 1 88 ? 15.358 -16.105 -3.043 1.00 55.16 88 GLU A O 1
ATOM 659 N N . ASP A 1 89 ? 15.872 -17.820 -1.698 1.00 54.44 89 ASP A N 1
ATOM 660 C CA . ASP A 1 89 ? 15.061 -17.448 -0.520 1.00 54.44 89 ASP A CA 1
ATOM 661 C C . ASP A 1 89 ? 15.222 -18.518 0.572 1.00 54.44 89 ASP A C 1
ATOM 663 O O . ASP A 1 89 ? 14.297 -19.223 0.982 1.00 54.44 89 ASP A O 1
ATOM 667 N N . SER A 1 90 ? 16.453 -18.699 1.043 1.00 52.09 90 SER A N 1
ATOM 668 C CA . SER A 1 90 ? 16.667 -19.378 2.315 1.00 52.09 90 SER A CA 1
ATOM 669 C C . SER A 1 90 ? 17.838 -18.739 3.035 1.00 52.09 90 SER A C 1
ATOM 671 O O . SER A 1 90 ? 18.991 -18.957 2.674 1.00 52.09 90 SER A O 1
ATOM 673 N N . GLU A 1 91 ? 17.539 -18.023 4.117 1.00 59.97 91 GLU A N 1
ATOM 674 C CA . GLU A 1 91 ? 18.507 -17.578 5.131 1.00 59.97 91 GLU A CA 1
ATOM 675 C C . GLU A 1 91 ? 19.273 -18.750 5.789 1.00 59.97 91 GLU A C 1
ATOM 677 O O . GLU A 1 91 ? 20.161 -18.548 6.612 1.00 59.97 91 GLU A O 1
ATOM 682 N N . PHE A 1 92 ? 18.952 -19.993 5.419 1.00 61.53 92 PHE A N 1
ATOM 683 C CA . PHE A 1 92 ? 19.637 -21.205 5.840 1.00 61.53 92 PHE A CA 1
ATOM 684 C C . PHE A 1 92 ? 20.481 -21.802 4.713 1.00 61.53 92 PHE A C 1
ATOM 686 O O . PHE A 1 92 ? 19.981 -22.146 3.642 1.00 61.53 92 PHE A O 1
ATOM 693 N N . ILE A 1 93 ? 21.764 -22.015 5.005 1.00 75.50 93 ILE A N 1
ATOM 694 C CA . ILE A 1 93 ? 22.654 -22.838 4.182 1.00 75.50 93 ILE A CA 1
ATOM 695 C C . ILE A 1 93 ? 22.183 -24.297 4.287 1.00 75.50 93 ILE A C 1
ATOM 697 O O . ILE A 1 93 ? 22.039 -24.829 5.391 1.00 75.50 93 ILE A O 1
ATOM 701 N N . ARG A 1 94 ? 21.953 -24.967 3.150 1.00 75.25 94 ARG A N 1
ATOM 702 C CA . ARG A 1 94 ? 21.605 -26.397 3.123 1.00 75.25 94 ARG A CA 1
ATOM 703 C C . ARG A 1 94 ? 22.763 -27.247 3.649 1.00 75.25 94 ARG A C 1
ATOM 705 O O . ARG A 1 94 ? 23.930 -26.935 3.431 1.00 75.25 94 ARG A O 1
ATOM 712 N N . TYR A 1 95 ? 22.437 -28.360 4.307 1.00 73.69 95 TYR A N 1
ATOM 713 C CA . TYR A 1 95 ? 23.431 -29.258 4.907 1.00 73.69 95 TYR A CA 1
ATOM 714 C C . TYR A 1 95 ? 24.487 -29.750 3.900 1.00 73.69 95 TYR A C 1
ATOM 716 O O . TYR A 1 95 ? 25.672 -29.789 4.227 1.00 73.69 95 TYR A O 1
ATOM 724 N N . ASP A 1 96 ? 24.084 -30.061 2.665 1.00 75.00 96 ASP A N 1
ATOM 725 C CA . ASP A 1 96 ? 25.008 -30.499 1.612 1.00 75.00 96 ASP A CA 1
ATOM 726 C C . ASP A 1 96 ? 25.934 -29.374 1.120 1.00 75.00 96 ASP A C 1
ATOM 728 O O . ASP A 1 96 ? 27.122 -29.613 0.882 1.00 75.00 96 ASP A O 1
ATOM 732 N N . ASP A 1 97 ? 25.433 -28.136 1.059 1.00 74.06 97 ASP A N 1
ATOM 733 C CA . ASP A 1 97 ? 26.242 -26.957 0.727 1.00 74.06 97 ASP A CA 1
ATOM 734 C C . ASP A 1 97 ? 27.264 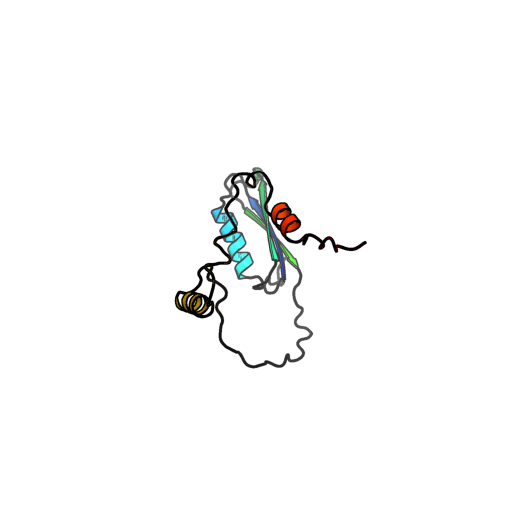-26.670 1.835 1.00 74.06 97 ASP A C 1
ATOM 736 O O . ASP A 1 97 ? 28.450 -26.475 1.562 1.00 74.06 97 ASP A O 1
ATOM 740 N N . TRP A 1 98 ? 26.840 -26.741 3.101 1.00 72.25 98 TRP A N 1
ATOM 741 C CA . TRP A 1 98 ? 27.716 -26.590 4.266 1.00 72.25 98 TRP A CA 1
ATOM 742 C C . TRP A 1 98 ? 28.808 -27.667 4.314 1.00 72.25 98 TRP A C 1
ATOM 744 O O . TRP A 1 98 ? 29.986 -27.367 4.528 1.00 72.25 98 TRP A O 1
ATOM 754 N N . LYS A 1 99 ? 28.441 -28.925 4.046 1.00 75.25 99 LYS A N 1
ATOM 755 C CA . LYS A 1 99 ? 29.378 -30.053 4.005 1.00 75.25 99 LYS A CA 1
ATOM 756 C C . LYS A 1 99 ? 30.432 -29.870 2.910 1.00 75.25 99 LYS A C 1
ATOM 758 O O . LYS A 1 99 ? 31.609 -30.122 3.152 1.00 75.25 99 LYS A O 1
ATOM 763 N N . SER A 1 100 ? 30.034 -29.363 1.743 1.00 74.06 100 SER A N 1
ATOM 764 C CA . SER A 1 100 ? 30.939 -29.062 0.624 1.00 74.06 100 SER A CA 1
ATOM 765 C C . SER A 1 100 ? 31.901 -27.903 0.930 1.00 74.06 100 SER A C 1
ATOM 767 O O . SER A 1 100 ? 33.064 -27.931 0.520 1.00 74.06 100 SER A O 1
ATOM 769 N N . MET A 1 101 ? 31.456 -26.904 1.701 1.00 70.69 101 MET A N 1
ATOM 770 C CA . MET A 1 101 ? 32.311 -25.803 2.166 1.00 70.69 101 MET A CA 1
ATOM 771 C C . MET A 1 101 ? 33.364 -26.268 3.184 1.00 70.69 101 MET A C 1
ATOM 773 O O . MET A 1 101 ? 34.516 -25.831 3.124 1.00 70.69 101 MET A O 1
ATOM 777 N N . MET A 1 102 ? 33.001 -27.171 4.101 1.00 64.31 102 MET A N 1
ATOM 778 C CA . MET A 1 102 ? 33.935 -27.687 5.108 1.00 64.31 102 MET A CA 1
ATOM 779 C C . MET A 1 102 ? 34.939 -28.696 4.546 1.00 64.31 102 MET A C 1
ATOM 781 O O . MET A 1 102 ? 36.094 -28.697 4.966 1.00 64.31 102 MET A O 1
ATOM 785 N N . ASP A 1 103 ? 34.549 -29.506 3.562 1.00 65.94 103 ASP A N 1
ATOM 786 C CA . ASP A 1 103 ? 35.440 -30.510 2.965 1.00 65.94 103 ASP A CA 1
ATOM 787 C C . ASP A 1 103 ? 36.552 -29.874 2.099 1.00 65.94 103 ASP A C 1
ATOM 789 O O . ASP A 1 103 ? 37.658 -30.398 1.963 1.00 65.94 103 ASP A O 1
ATOM 793 N N . LYS A 1 104 ? 36.309 -28.669 1.563 1.00 60.34 104 LYS A N 1
ATOM 794 C CA . LYS A 1 104 ? 37.267 -27.955 0.699 1.00 60.34 104 LYS A CA 1
ATOM 795 C C . LYS A 1 104 ? 38.286 -27.084 1.434 1.00 60.34 104 LYS A C 1
ATOM 797 O O . LYS A 1 104 ? 39.164 -26.516 0.785 1.00 60.34 104 LYS A O 1
ATOM 802 N N . SER A 1 105 ? 38.247 -27.001 2.762 1.00 51.66 105 SER A N 1
ATOM 803 C CA . SER A 1 105 ? 39.208 -26.212 3.540 1.00 51.66 105 SER A CA 1
ATOM 804 C C . SER A 1 105 ? 40.124 -27.103 4.379 1.00 51.66 105 SER A C 1
ATOM 806 O O . SER A 1 105 ? 40.014 -27.227 5.597 1.00 51.66 105 SER A O 1
ATOM 808 N N . LYS A 1 106 ? 41.142 -27.677 3.725 1.00 55.59 106 LYS A N 1
ATOM 809 C CA . LYS A 1 106 ? 42.363 -28.058 4.443 1.00 55.59 106 LYS A CA 1
ATOM 810 C C . LYS A 1 106 ? 42.989 -26.778 5.018 1.00 55.59 106 LYS A C 1
ATOM 812 O O . LYS A 1 106 ? 43.660 -26.047 4.297 1.00 55.59 106 LYS A O 1
ATOM 817 N N . LYS A 1 107 ? 42.772 -26.598 6.330 1.00 59.00 107 LYS A N 1
ATOM 818 C CA . LYS A 1 107 ? 43.295 -25.607 7.298 1.00 59.00 107 LYS A CA 1
ATOM 819 C C . LYS A 1 107 ? 42.365 -24.425 7.645 1.00 59.00 107 LYS A C 1
ATOM 821 O O . LYS A 1 107 ? 42.557 -23.330 7.126 1.00 59.00 107 LYS A O 1
ATOM 826 N N . PRO A 1 108 ? 41.486 -24.582 8.654 1.00 45.81 108 PRO A N 1
ATOM 827 C CA . PRO A 1 108 ? 40.869 -23.450 9.343 1.00 45.81 108 PRO A CA 1
ATOM 828 C C . PRO A 1 108 ? 41.226 -23.371 10.841 1.00 45.81 108 PRO A C 1
ATOM 830 O O . PRO A 1 108 ? 40.623 -22.586 11.563 1.00 45.81 108 PRO A O 1
ATOM 833 N N . ALA A 1 109 ? 42.191 -24.157 11.336 1.00 53.03 109 ALA A N 1
ATOM 834 C CA . ALA A 1 109 ? 42.526 -24.180 12.768 1.00 53.03 109 ALA A CA 1
ATOM 835 C C . ALA A 1 109 ? 43.653 -23.208 13.181 1.00 53.03 109 ALA A C 1
ATOM 837 O O . ALA A 1 109 ? 43.694 -22.801 14.335 1.00 53.03 109 ALA A O 1
ATOM 838 N N . GLU A 1 110 ? 44.537 -22.791 12.264 1.00 48.19 110 GLU A N 1
ATOM 839 C CA . GLU A 1 110 ? 45.610 -21.816 12.566 1.00 48.19 110 GLU A CA 1
ATOM 840 C C . GLU A 1 110 ? 45.183 -20.355 12.367 1.00 48.19 110 GLU A C 1
ATOM 842 O O . GLU A 1 110 ? 45.747 -19.458 12.979 1.00 48.19 110 GLU A O 1
ATOM 847 N N . PHE A 1 111 ? 44.177 -20.087 11.531 1.00 50.00 111 PHE A N 1
ATOM 848 C CA . PHE A 1 111 ? 43.730 -18.713 11.265 1.00 50.00 111 PHE A CA 1
ATOM 849 C C . PHE A 1 111 ? 42.777 -18.177 12.346 1.00 50.00 111 PHE A C 1
ATOM 851 O O . PHE A 1 111 ? 42.727 -16.976 12.604 1.00 50.00 111 PHE A O 1
ATOM 858 N N . LEU A 1 112 ? 42.029 -19.069 13.003 1.00 50.19 112 LEU A N 1
ATOM 859 C CA . LEU A 1 112 ? 41.044 -18.705 14.025 1.00 50.19 112 LEU A CA 1
ATOM 860 C C . LEU A 1 112 ? 41.602 -18.751 15.453 1.00 50.19 112 LEU A C 1
ATOM 862 O O . LEU A 1 112 ? 41.006 -18.162 16.351 1.00 50.19 112 LEU A O 1
ATOM 866 N N . SER A 1 113 ? 42.753 -19.390 15.673 1.00 48.12 113 SER A N 1
ATOM 867 C CA . SER A 1 113 ? 43.358 -19.531 17.003 1.00 48.12 113 SER A CA 1
ATOM 868 C C . SER A 1 113 ? 44.130 -18.296 17.483 1.00 48.12 113 SER A C 1
ATOM 870 O O . SER A 1 113 ? 44.430 -18.202 18.669 1.00 48.12 113 SER A O 1
ATOM 872 N N . TYR A 1 114 ? 44.395 -17.315 16.610 1.00 49.00 114 TYR A N 1
ATOM 873 C CA . TYR A 1 114 ? 45.147 -16.099 16.964 1.00 49.00 114 TYR A CA 1
ATOM 874 C C . TYR A 1 114 ? 44.316 -14.807 17.015 1.00 49.00 114 TYR A C 1
ATOM 876 O O . TYR A 1 114 ? 44.870 -13.748 17.302 1.00 49.00 114 TYR A O 1
ATOM 884 N N . ARG A 1 115 ? 42.998 -14.846 16.763 1.00 52.78 115 ARG A N 1
ATOM 885 C CA . ARG A 1 115 ? 42.179 -13.615 16.712 1.00 52.78 115 ARG A CA 1
ATOM 886 C C . ARG A 1 115 ? 41.729 -13.067 18.070 1.00 52.78 115 ARG A C 1
ATOM 888 O O . ARG A 1 115 ? 41.399 -11.890 18.136 1.00 52.78 115 ARG A O 1
ATOM 895 N N . ASN A 1 116 ? 41.769 -13.859 19.142 1.00 54.12 116 ASN A N 1
ATOM 896 C CA . ASN A 1 116 ? 41.178 -13.478 20.433 1.00 54.12 116 ASN A CA 1
ATOM 897 C C . ASN A 1 116 ? 42.113 -13.717 21.632 1.00 54.12 116 ASN A C 1
ATOM 899 O O . ASN A 1 116 ? 41.739 -14.445 22.544 1.00 54.12 116 ASN A O 1
ATOM 903 N N . PHE A 1 117 ? 43.323 -13.145 21.661 1.00 50.34 117 PHE A N 1
ATOM 904 C CA . PHE A 1 117 ? 44.208 -13.350 22.824 1.00 50.34 117 PHE A CA 1
ATOM 905 C C . PHE A 1 117 ? 44.979 -12.126 23.314 1.00 50.34 117 PHE A C 1
ATOM 907 O O . PHE A 1 117 ? 46.136 -12.235 23.714 1.00 50.34 117 PHE A O 1
ATOM 914 N N . ARG A 1 118 ? 44.331 -10.960 23.342 1.00 54.38 118 ARG A N 1
ATOM 915 C CA . ARG A 1 118 ? 44.707 -9.911 24.298 1.00 54.38 118 ARG A CA 1
ATOM 916 C C . ARG A 1 118 ? 43.444 -9.275 24.865 1.00 54.38 118 ARG A C 1
ATOM 918 O O . ARG A 1 118 ? 42.683 -8.676 24.109 1.00 54.38 118 ARG A O 1
ATOM 925 N N . GLU A 1 119 ? 43.226 -9.451 26.169 1.00 58.22 119 GLU A N 1
ATOM 926 C CA . GLU A 1 119 ? 42.182 -8.759 26.949 1.00 58.22 119 GLU A CA 1
ATOM 927 C C . GLU A 1 119 ? 42.306 -7.234 26.808 1.00 58.22 119 GLU A C 1
ATOM 929 O O . GLU A 1 119 ? 41.303 -6.530 26.771 1.00 58.22 119 GLU A O 1
ATOM 934 N N . ASP A 1 120 ? 43.530 -6.746 26.591 1.00 62.06 120 ASP A N 1
ATOM 935 C CA . ASP A 1 120 ? 43.850 -5.326 26.414 1.00 62.06 120 ASP A CA 1
ATOM 936 C C . ASP A 1 120 ? 43.284 -4.695 25.121 1.00 62.06 120 ASP A C 1
ATOM 938 O O . ASP A 1 120 ? 43.274 -3.474 24.988 1.00 62.06 120 ASP A O 1
ATOM 942 N N . ASP A 1 121 ? 42.803 -5.495 24.159 1.00 61.03 121 ASP A N 1
ATOM 943 C CA . ASP A 1 121 ? 42.294 -5.000 22.867 1.00 61.03 121 ASP A CA 1
ATOM 944 C C . ASP A 1 121 ? 40.753 -4.882 22.819 1.00 61.03 121 ASP A C 1
ATOM 946 O O . ASP A 1 121 ? 40.187 -4.654 21.746 1.00 61.03 121 ASP A O 1
ATOM 950 N N . LEU A 1 122 ? 40.055 -5.073 23.946 1.00 70.19 122 LEU A N 1
ATOM 951 C CA . LEU A 1 122 ? 38.584 -5.021 24.016 1.00 70.19 122 LEU A CA 1
ATOM 952 C C . LEU A 1 122 ? 38.021 -3.595 23.896 1.00 70.19 122 LEU A C 1
ATOM 954 O O . LEU A 1 122 ? 36.914 -3.423 23.389 1.00 70.19 122 LEU A O 1
ATOM 958 N N . ASP A 1 123 ? 38.800 -2.584 24.285 1.00 72.19 123 ASP A N 1
ATOM 959 C CA . ASP A 1 123 ? 38.397 -1.170 24.233 1.00 72.19 123 ASP A CA 1
ATOM 960 C C . ASP A 1 123 ? 38.618 -0.515 22.857 1.00 72.19 123 ASP A C 1
ATOM 962 O O . ASP A 1 123 ? 38.291 0.656 22.649 1.00 72.19 123 ASP A O 1
ATOM 966 N N . VAL A 1 124 ? 39.171 -1.247 21.884 1.00 69.31 124 VAL A N 1
ATOM 967 C CA . VAL A 1 124 ? 39.448 -0.722 20.542 1.00 69.31 124 VAL A CA 1
ATOM 968 C C . VAL A 1 124 ? 38.417 -1.259 19.543 1.00 69.31 124 VAL A C 1
ATOM 970 O O . VAL A 1 124 ? 38.355 -2.469 19.317 1.00 69.31 124 VAL A O 1
ATOM 973 N N . PRO A 1 125 ? 37.648 -0.382 18.866 1.00 69.50 125 PRO A N 1
ATOM 974 C CA . PRO A 1 125 ? 36.700 -0.800 17.840 1.00 69.50 125 PRO A CA 1
ATOM 975 C C . PRO A 1 125 ? 37.355 -1.649 16.742 1.00 69.50 125 PRO A C 1
ATOM 977 O O . PRO A 1 125 ? 38.443 -1.335 16.252 1.00 69.50 125 PRO A O 1
ATOM 980 N N . THR A 1 126 ? 36.654 -2.695 16.297 1.00 66.44 126 THR A N 1
ATOM 981 C CA . THR A 1 126 ? 37.154 -3.725 15.366 1.00 66.44 126 THR A CA 1
ATOM 982 C C . THR A 1 126 ? 37.792 -3.156 14.093 1.00 66.44 126 THR A C 1
ATOM 984 O O . THR A 1 126 ? 38.821 -3.655 13.645 1.00 66.44 126 THR A O 1
ATOM 987 N N . VAL A 1 127 ? 37.238 -2.066 13.549 1.00 69.00 127 VAL A N 1
ATOM 988 C CA . VAL A 1 127 ? 37.736 -1.388 12.335 1.00 69.00 127 VAL A CA 1
ATOM 989 C C . VAL A 1 127 ? 39.154 -0.817 12.515 1.00 69.00 127 VAL A C 1
ATOM 991 O O . VAL A 1 127 ? 39.920 -0.738 11.557 1.00 69.00 127 VAL A O 1
ATOM 994 N N . ILE A 1 128 ? 39.530 -0.426 13.737 1.00 67.44 128 ILE A N 1
ATOM 995 C CA . ILE A 1 128 ? 40.844 0.160 14.051 1.00 67.44 128 ILE A CA 1
ATOM 996 C C . ILE A 1 128 ? 41.886 -0.937 14.312 1.00 67.44 128 ILE A C 1
ATOM 998 O O . ILE A 1 128 ? 43.060 -0.767 13.974 1.00 67.44 128 ILE A O 1
ATOM 1002 N N . ARG A 1 129 ? 41.460 -2.084 14.856 1.00 65.25 129 ARG A N 1
ATOM 1003 C CA . ARG A 1 129 ? 42.334 -3.222 15.177 1.00 65.25 129 ARG A CA 1
ATOM 1004 C C . ARG A 1 129 ? 43.037 -3.793 13.943 1.00 65.25 129 ARG A C 1
ATOM 1006 O O . ARG A 1 129 ? 44.236 -4.052 13.988 1.00 65.25 129 ARG A O 1
ATOM 1013 N N . ASP A 1 130 ? 42.316 -3.917 12.831 1.00 58.59 130 ASP A N 1
ATOM 1014 C CA . ASP A 1 130 ? 42.845 -4.496 11.586 1.00 58.59 130 ASP A CA 1
ATOM 1015 C C . ASP A 1 130 ? 43.898 -3.597 10.911 1.00 58.59 130 ASP A C 1
ATOM 1017 O O . ASP A 1 130 ? 44.801 -4.065 10.215 1.00 58.59 130 ASP A O 1
ATOM 1021 N N . ARG A 1 131 ? 43.832 -2.282 11.157 1.00 59.97 131 ARG A N 1
ATOM 1022 C CA . ARG A 1 131 ? 44.718 -1.303 10.515 1.00 59.97 131 ARG A CA 1
ATOM 1023 C C . ARG A 1 131 ? 46.140 -1.341 11.078 1.00 59.97 131 ARG A C 1
ATOM 1025 O O . ARG A 1 131 ? 47.087 -1.206 10.311 1.00 59.97 131 ARG A O 1
ATOM 1032 N N . LYS A 1 132 ? 46.291 -1.592 12.386 1.00 57.50 132 LYS A N 1
ATOM 1033 C CA . LYS A 1 132 ? 47.605 -1.771 13.035 1.00 57.50 132 LYS A CA 1
ATOM 1034 C C . LYS A 1 132 ? 48.293 -3.076 12.636 1.00 57.50 132 LYS A C 1
ATOM 1036 O O . LYS A 1 132 ? 49.514 -3.136 12.616 1.00 57.50 132 LYS A O 1
ATOM 1041 N N . PHE A 1 133 ? 47.526 -4.116 12.307 1.00 56.41 133 PHE A N 1
ATOM 1042 C CA . PHE A 1 133 ? 48.087 -5.419 11.942 1.00 56.41 133 PHE A CA 1
ATOM 1043 C C . PHE A 1 133 ? 48.800 -5.402 10.578 1.00 56.41 133 PHE A C 1
ATOM 1045 O O . PHE A 1 133 ? 49.698 -6.208 10.341 1.00 56.41 133 PHE A O 1
ATOM 1052 N N . ASN A 1 134 ? 48.434 -4.476 9.683 1.00 57.03 134 ASN A N 1
ATOM 1053 C CA . ASN A 1 134 ? 48.963 -4.432 8.318 1.00 57.03 134 ASN A CA 1
ATOM 1054 C C . ASN A 1 134 ? 50.199 -3.522 8.139 1.00 57.03 134 ASN A C 1
ATOM 1056 O O . ASN A 1 134 ? 50.775 -3.471 7.051 1.00 57.03 134 ASN A O 1
ATOM 1060 N N . GLU A 1 135 ? 50.646 -2.830 9.191 1.00 55.19 135 GLU A N 1
ATOM 1061 C CA . GLU A 1 135 ? 51.937 -2.137 9.203 1.00 55.19 135 GLU A CA 1
ATOM 1062 C C . GLU A 1 135 ? 53.041 -3.143 9.549 1.00 55.19 135 GLU A C 1
ATOM 1064 O O . GLU A 1 135 ? 53.349 -3.410 10.710 1.00 55.19 135 GLU A O 1
ATOM 1069 N N . LYS A 1 136 ? 53.643 -3.755 8.521 1.00 51.03 136 LYS A N 1
ATOM 1070 C CA . LYS A 1 136 ? 54.860 -4.556 8.712 1.00 51.03 136 LYS A CA 1
ATOM 1071 C C . LYS A 1 136 ? 55.949 -3.676 9.346 1.00 51.03 136 LYS A C 1
ATOM 1073 O O . LYS A 1 136 ? 56.190 -2.587 8.823 1.00 51.03 136 LYS A O 1
ATOM 1078 N N . PRO A 1 137 ? 56.685 -4.146 10.372 1.00 48.38 137 PRO A N 1
ATOM 1079 C CA . PRO A 1 137 ? 57.889 -3.458 10.810 1.00 48.38 137 PRO A CA 1
ATOM 1080 C C . PRO A 1 137 ? 58.910 -3.519 9.670 1.00 48.38 137 PRO A C 1
ATOM 1082 O O . PRO A 1 137 ? 59.398 -4.589 9.297 1.00 48.38 137 PRO A O 1
ATOM 1085 N N . SER A 1 138 ? 59.190 -2.366 9.065 1.00 48.31 138 SER A N 1
ATOM 1086 C CA . SER A 1 138 ? 60.285 -2.191 8.120 1.00 48.31 138 SER A CA 1
ATOM 1087 C C . SER A 1 138 ? 61.585 -2.583 8.812 1.00 48.31 138 SER A C 1
ATOM 1089 O O . SER A 1 138 ? 61.998 -1.961 9.786 1.00 48.31 138 SER A O 1
ATOM 1091 N N . SER A 1 139 ? 62.191 -3.650 8.300 1.00 51.28 139 SER A N 1
ATOM 1092 C CA . SER A 1 139 ? 63.492 -4.176 8.688 1.00 51.28 139 SER A CA 1
ATOM 1093 C C . SER A 1 139 ? 64.535 -3.064 8.808 1.00 51.28 139 SER A C 1
ATOM 1095 O O . SER A 1 139 ? 64.925 -2.466 7.802 1.00 51.28 139 SER A O 1
ATOM 1097 N N . GLU A 1 140 ? 65.010 -2.837 10.027 1.00 44.69 140 GLU A N 1
ATOM 1098 C CA . GLU A 1 140 ? 66.226 -2.090 10.320 1.00 44.69 140 GLU A CA 1
ATOM 1099 C C . GLU A 1 140 ? 67.407 -2.877 9.727 1.00 44.69 140 GLU A C 1
ATOM 1101 O O . GLU A 1 140 ? 67.823 -3.921 10.238 1.00 44.69 140 GLU A O 1
ATOM 1106 N N . LYS A 1 141 ? 67.882 -2.439 8.556 1.00 43.53 141 LYS A N 1
ATOM 1107 C CA . LYS A 1 141 ? 69.120 -2.951 7.974 1.00 43.53 141 LYS A CA 1
ATOM 1108 C C . LYS A 1 141 ? 70.290 -2.444 8.813 1.00 43.53 141 LYS A C 1
ATOM 1110 O O . LYS A 1 141 ? 70.505 -1.243 8.926 1.00 43.53 141 LYS A O 1
ATOM 1115 N N . LYS A 1 142 ? 71.040 -3.404 9.355 1.00 44.53 142 LYS A N 1
ATOM 1116 C CA . LYS A 1 142 ? 72.431 -3.262 9.794 1.00 44.53 142 LYS A CA 1
ATOM 1117 C C . LYS A 1 142 ? 73.317 -2.664 8.684 1.00 44.53 142 LYS A C 1
ATOM 1119 O O . LYS A 1 142 ? 73.033 -2.892 7.513 1.00 44.53 142 LYS A O 1
ATOM 1124 N N . GLU A 1 143 ? 74.421 -2.059 9.137 1.00 38.94 143 GLU A N 1
ATOM 1125 C CA . GLU A 1 143 ? 75.652 -1.599 8.448 1.00 38.94 143 GLU A CA 1
ATOM 1126 C C . GLU A 1 143 ? 75.778 -0.084 8.223 1.00 38.94 143 GLU A C 1
ATOM 1128 O O . GLU A 1 143 ? 75.287 0.454 7.234 1.00 38.94 143 GLU A O 1
ATOM 1133 N N . ALA A 1 144 ? 76.496 0.599 9.124 1.00 35.78 144 ALA A N 1
ATOM 1134 C CA . ALA A 1 144 ? 77.933 0.899 8.997 1.00 35.78 144 ALA A CA 1
ATOM 1135 C C . ALA A 1 144 ? 78.469 1.481 10.317 1.00 35.78 144 ALA A C 1
ATOM 1137 O O . ALA A 1 144 ? 77.778 2.349 10.896 1.00 35.78 144 ALA A O 1
#

Radius of gyration: 28.55 Å; chains: 1; bounding box: 93×44×57 Å

pLDDT: mean 72.2, std 19.08, range [35.78, 96.62]